Protein AF-A0A943HCK1-F1 (afdb_monomer_lite)

Structure (mmCIF, N/CA/C/O backbone):
data_AF-A0A943HCK1-F1
#
_entry.id   AF-A0A943HCK1-F1
#
loop_
_atom_site.group_PDB
_atom_site.id
_atom_site.type_symbol
_atom_site.label_atom_id
_atom_site.label_alt_id
_atom_site.label_comp_id
_atom_site.label_asym_id
_atom_site.label_entity_id
_atom_site.label_seq_id
_atom_site.pdbx_PDB_ins_code
_atom_site.Cartn_x
_atom_site.Cartn_y
_atom_site.Cartn_z
_atom_site.occupancy
_atom_site.B_iso_or_equiv
_atom_site.auth_seq_id
_atom_site.auth_comp_id
_atom_site.auth_asym_id
_atom_site.auth_atom_id
_atom_site.pdbx_PDB_model_num
ATOM 1 N N . MET A 1 1 ? 28.055 -22.813 11.447 1.00 44.97 1 MET A N 1
ATOM 2 C CA . MET A 1 1 ? 27.838 -21.738 10.457 1.00 44.97 1 MET A CA 1
ATOM 3 C C . MET A 1 1 ? 26.812 -20.775 11.029 1.00 44.97 1 MET A C 1
ATOM 5 O O . MET A 1 1 ? 25.622 -21.028 10.940 1.00 44.97 1 MET A O 1
ATOM 9 N N . THR A 1 2 ? 27.260 -19.739 11.731 1.00 47.97 2 THR A N 1
ATOM 10 C CA . THR A 1 2 ? 26.377 -18.708 12.289 1.00 47.97 2 THR A CA 1
ATOM 11 C C . THR A 1 2 ? 26.161 -17.637 11.229 1.00 47.97 2 THR A C 1
ATOM 13 O O . THR A 1 2 ? 26.991 -16.748 11.050 1.00 47.97 2 THR A O 1
ATOM 16 N N . SER A 1 3 ? 25.058 -17.736 10.490 1.00 54.00 3 SER A N 1
ATOM 17 C CA . SER A 1 3 ? 24.622 -16.675 9.582 1.00 54.00 3 SER A CA 1
ATOM 18 C C . SER A 1 3 ? 24.231 -15.456 10.417 1.00 54.00 3 SER A C 1
ATOM 20 O O . SER A 1 3 ? 23.134 -15.390 10.968 1.00 54.00 3 SER A O 1
ATOM 22 N N . LYS A 1 4 ? 25.152 -14.500 10.564 1.00 52.78 4 LYS A N 1
ATOM 23 C CA . LYS A 1 4 ? 24.859 -13.187 11.146 1.00 52.78 4 LYS A CA 1
ATOM 24 C C . LYS A 1 4 ? 24.001 -12.396 10.159 1.00 52.78 4 LYS A C 1
ATOM 26 O O . LYS A 1 4 ? 24.522 -11.716 9.281 1.00 52.78 4 LYS A O 1
ATOM 31 N N . ILE A 1 5 ? 22.686 -12.497 10.302 1.00 63.22 5 ILE A N 1
ATOM 32 C CA . ILE A 1 5 ? 21.737 -11.604 9.635 1.00 63.22 5 ILE A CA 1
ATOM 33 C C . ILE A 1 5 ? 21.668 -10.337 10.491 1.00 63.22 5 ILE A C 1
ATOM 35 O O . ILE A 1 5 ? 21.093 -10.350 11.574 1.00 63.22 5 ILE A O 1
ATOM 39 N N . TYR A 1 6 ? 22.316 -9.261 10.043 1.00 64.25 6 TYR A N 1
ATOM 40 C CA . TYR A 1 6 ? 22.379 -7.998 10.794 1.00 64.25 6 TYR A CA 1
ATOM 41 C C . TYR A 1 6 ? 21.080 -7.175 10.714 1.00 64.25 6 TYR A C 1
ATOM 43 O O . TYR A 1 6 ? 20.852 -6.326 11.571 1.00 64.25 6 TYR A O 1
ATOM 51 N N . LEU A 1 7 ? 20.214 -7.429 9.724 1.00 57.94 7 LEU A N 1
ATOM 52 C CA . LEU A 1 7 ? 18.891 -6.813 9.608 1.00 57.94 7 LEU A CA 1
ATOM 53 C C . LEU A 1 7 ? 17.974 -7.689 8.741 1.00 57.94 7 LEU A C 1
ATOM 55 O O . LEU A 1 7 ? 18.316 -8.007 7.604 1.00 57.94 7 LEU A O 1
ATOM 59 N N . PHE A 1 8 ? 16.810 -8.062 9.275 1.00 62.97 8 PHE A N 1
ATOM 60 C CA . PHE A 1 8 ? 15.766 -8.816 8.577 1.00 62.97 8 PHE A CA 1
ATOM 61 C C . PHE A 1 8 ? 14.484 -7.980 8.563 1.00 62.97 8 PHE A C 1
ATOM 63 O O . PHE A 1 8 ? 13.931 -7.667 9.615 1.00 62.97 8 PHE A O 1
ATOM 70 N N . LEU A 1 9 ? 14.030 -7.579 7.376 1.00 57.31 9 LEU A N 1
ATOM 71 C CA . LEU A 1 9 ? 12.835 -6.758 7.186 1.00 57.31 9 LEU A CA 1
ATOM 72 C C . LEU A 1 9 ? 11.849 -7.514 6.301 1.00 57.31 9 LEU A C 1
ATOM 74 O O . LEU A 1 9 ? 12.049 -7.637 5.095 1.00 57.31 9 LEU A O 1
ATOM 78 N N . LEU A 1 10 ? 10.763 -7.989 6.911 1.00 62.34 10 LEU A N 1
ATOM 79 C CA . LEU A 1 10 ? 9.654 -8.600 6.188 1.00 62.34 10 LEU A CA 1
ATOM 80 C C . LEU A 1 10 ? 8.851 -7.494 5.486 1.00 62.34 10 LEU A C 1
ATOM 82 O O . LEU A 1 10 ? 8.488 -6.493 6.113 1.00 62.34 10 LEU A O 1
ATOM 86 N N . ASN A 1 11 ? 8.598 -7.648 4.187 1.00 60.97 11 ASN A N 1
ATOM 87 C CA . ASN A 1 11 ? 7.713 -6.765 3.426 1.00 60.97 11 ASN A CA 1
ATOM 88 C C . ASN A 1 11 ? 6.290 -7.319 3.487 1.00 60.97 11 ASN A C 1
ATOM 90 O O . ASN A 1 11 ? 5.777 -7.857 2.509 1.00 60.97 11 ASN A O 1
ATOM 94 N N . THR A 1 12 ? 5.652 -7.219 4.651 1.00 66.31 12 THR A N 1
ATOM 95 C CA . THR A 1 12 ? 4.193 -7.324 4.705 1.00 66.31 12 THR A CA 1
ATOM 96 C C . THR A 1 12 ? 3.596 -6.148 3.933 1.00 66.31 12 THR A C 1
ATOM 98 O O . THR A 1 12 ? 4.164 -5.054 3.927 1.00 66.31 12 THR A O 1
ATOM 101 N N . LYS A 1 13 ? 2.473 -6.381 3.249 1.00 70.12 13 LYS A N 1
ATOM 102 C CA . LYS A 1 13 ? 1.684 -5.352 2.556 1.00 70.12 13 LYS A CA 1
ATOM 103 C C . LYS A 1 13 ? 0.485 -4.986 3.444 1.00 70.12 13 LYS A C 1
ATOM 105 O O . LYS A 1 13 ? -0.533 -5.669 3.356 1.00 70.12 13 LYS A O 1
ATOM 110 N N . PRO A 1 14 ? 0.613 -4.020 4.373 1.00 74.25 14 PRO A N 1
ATOM 111 C CA . PRO A 1 14 ? -0.466 -3.648 5.278 1.00 74.25 14 PRO A CA 1
ATOM 112 C C . PRO A 1 14 ? -1.344 -2.562 4.645 1.00 74.25 14 PRO A C 1
ATOM 114 O O . PRO A 1 14 ? -1.373 -1.438 5.140 1.00 74.25 14 PRO A O 1
ATOM 117 N N . ASP A 1 15 ? -2.035 -2.861 3.545 1.00 86.75 15 ASP A N 1
ATOM 118 C CA . ASP A 1 15 ? -3.025 -1.911 3.033 1.00 86.75 15 ASP A CA 1
ATOM 119 C C . ASP A 1 15 ? -4.333 -2.059 3.823 1.00 86.75 15 ASP A C 1
ATOM 121 O O . ASP A 1 15 ? -4.716 -3.162 4.230 1.00 86.75 15 ASP A O 1
ATOM 125 N N . ILE A 1 16 ? -5.013 -0.937 4.053 1.00 86.75 16 ILE A N 1
ATOM 126 C CA . ILE A 1 16 ? -6.227 -0.858 4.866 1.00 86.75 16 ILE A CA 1
ATOM 127 C C . ILE A 1 16 ? -7.308 -0.119 4.080 1.00 86.75 16 ILE A C 1
ATOM 129 O O . ILE A 1 16 ? -7.083 0.968 3.559 1.00 86.75 16 ILE A O 1
ATOM 133 N N . CYS A 1 17 ? -8.514 -0.679 4.026 1.00 90.00 17 CYS A N 1
ATOM 134 C CA . CYS A 1 17 ? -9.703 0.034 3.570 1.00 90.00 17 CYS A CA 1
ATOM 135 C C . CYS A 1 17 ? -10.553 0.431 4.778 1.00 90.00 17 CYS A C 1
ATOM 137 O O . CYS A 1 17 ? -11.112 -0.437 5.448 1.00 90.00 17 CYS A O 1
ATOM 139 N N . TYR A 1 18 ? -10.702 1.729 5.035 1.00 87.38 18 TYR A N 1
ATOM 140 C CA . TYR A 1 18 ? -11.474 2.240 6.172 1.00 87.38 18 TYR A CA 1
ATOM 141 C C . TYR A 1 18 ? -12.982 2.044 6.006 1.00 87.38 18 TYR A C 1
ATOM 143 O O . TYR A 1 18 ? -13.688 1.877 6.995 1.00 87.38 18 TYR A O 1
ATOM 151 N N . LYS A 1 19 ? -13.471 1.971 4.763 1.00 88.31 19 LYS A N 1
ATOM 152 C CA . LYS A 1 19 ? -14.895 1.765 4.465 1.00 88.31 19 LYS A CA 1
ATOM 153 C C . LYS A 1 19 ? -15.432 0.401 4.904 1.00 88.31 19 LYS A C 1
ATOM 155 O O . LYS A 1 19 ? -16.570 0.293 5.345 1.00 88.31 19 LYS A O 1
ATOM 160 N N . CYS A 1 20 ? -14.639 -0.657 4.729 1.00 89.50 20 CYS A N 1
ATOM 161 C CA . CYS A 1 20 ? -15.059 -2.034 5.029 1.00 89.50 20 CYS A CA 1
ATOM 162 C C . CYS A 1 20 ? -14.184 -2.745 6.069 1.00 89.50 20 CYS A C 1
ATOM 164 O O . CYS A 1 20 ? -14.456 -3.894 6.401 1.00 89.50 20 CYS A O 1
ATOM 166 N N . GLY A 1 21 ? -13.122 -2.098 6.555 1.00 87.56 21 GLY A N 1
ATOM 167 C CA . GLY A 1 21 ? -12.155 -2.693 7.479 1.00 87.56 21 GLY A CA 1
ATOM 168 C C . GLY A 1 21 ? -11.256 -3.763 6.852 1.00 87.56 21 GLY A C 1
ATOM 169 O O . GLY A 1 21 ? -10.613 -4.513 7.580 1.00 87.56 21 GLY A O 1
ATOM 170 N N . PHE A 1 22 ? -11.207 -3.871 5.519 1.00 88.69 22 PHE A N 1
ATOM 171 C CA . PHE A 1 22 ? -10.355 -4.851 4.845 1.00 88.69 22 PHE A CA 1
ATOM 172 C C . PHE A 1 22 ? -8.880 -4.535 5.089 1.00 88.69 22 PHE A C 1
ATOM 174 O O . PHE A 1 22 ? -8.432 -3.426 4.797 1.00 88.69 22 PHE A O 1
ATOM 181 N N . THR A 1 23 ? -8.137 -5.526 5.576 1.00 85.44 23 THR A N 1
ATOM 182 C CA . THR A 1 23 ? -6.683 -5.481 5.719 1.00 85.44 23 THR A CA 1
ATOM 183 C C . THR A 1 23 ? -6.061 -6.530 4.805 1.00 85.44 23 THR A C 1
ATOM 185 O O . THR A 1 23 ? -6.378 -7.717 4.877 1.00 85.44 23 THR A O 1
ATOM 188 N N . GLY A 1 24 ? -5.203 -6.098 3.887 1.00 84.25 24 GLY A N 1
ATOM 189 C CA . GLY A 1 24 ? -4.634 -6.988 2.881 1.00 84.25 24 GLY A CA 1
ATOM 190 C C . GLY A 1 24 ? -3.937 -6.226 1.771 1.00 84.25 24 GLY A C 1
ATOM 191 O O . GLY A 1 24 ? -3.490 -5.106 1.967 1.00 84.25 24 GLY A O 1
ATOM 192 N N . GLU A 1 25 ? -3.841 -6.838 0.595 1.00 85.38 25 GLU A N 1
ATOM 193 C CA . GLU A 1 25 ? -3.290 -6.191 -0.594 1.00 85.38 25 GLU A CA 1
ATOM 194 C C . GLU A 1 25 ? -4.420 -5.543 -1.405 1.00 85.38 25 GLU A C 1
ATOM 196 O O . GLU A 1 25 ? -5.262 -6.236 -1.984 1.00 85.38 25 GLU A O 1
ATOM 201 N N . ILE A 1 26 ? -4.439 -4.207 -1.443 1.00 87.75 26 ILE A N 1
ATOM 202 C CA . ILE A 1 26 ? -5.298 -3.450 -2.363 1.00 87.75 26 ILE A CA 1
ATOM 203 C C . ILE A 1 26 ? -4.754 -3.639 -3.781 1.00 87.75 26 ILE A C 1
ATOM 205 O O . ILE A 1 26 ? -3.539 -3.654 -4.001 1.00 87.75 26 ILE A O 1
ATOM 209 N N . LYS A 1 27 ? -5.664 -3.838 -4.738 1.00 85.75 27 LYS A N 1
ATOM 210 C CA . LYS A 1 27 ? -5.324 -4.126 -6.131 1.00 85.75 27 LYS A CA 1
ATOM 211 C C . LYS A 1 27 ? -5.377 -2.862 -6.973 1.00 85.75 27 LYS A C 1
ATOM 213 O O . LYS A 1 27 ? -6.092 -1.912 -6.662 1.00 85.75 27 LYS A O 1
ATOM 218 N N . ASN A 1 28 ? -4.646 -2.900 -8.076 1.00 85.25 28 ASN A N 1
ATOM 2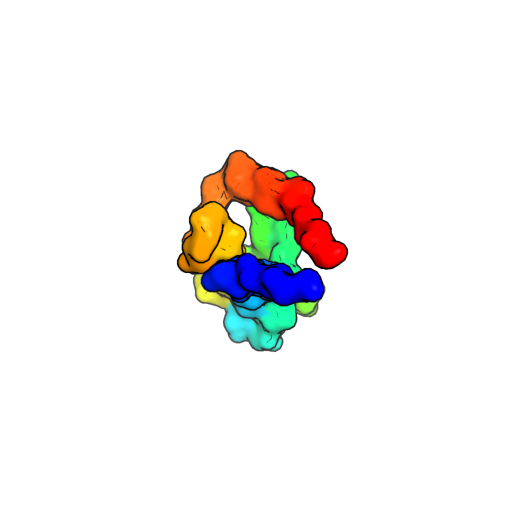19 C CA . ASN A 1 28 ? -4.649 -1.864 -9.093 1.00 85.25 28 ASN A CA 1
ATOM 220 C C . ASN A 1 28 ? -5.297 -2.416 -10.347 1.00 85.25 28 ASN A C 1
ATOM 222 O O . ASN A 1 28 ? -4.973 -3.525 -10.776 1.00 85.25 28 ASN A O 1
ATOM 226 N N . ASP A 1 29 ? -6.178 -1.624 -10.935 1.00 82.12 29 ASP A N 1
ATOM 227 C CA . ASP A 1 29 ? -6.794 -1.942 -12.215 1.00 82.12 29 ASP A CA 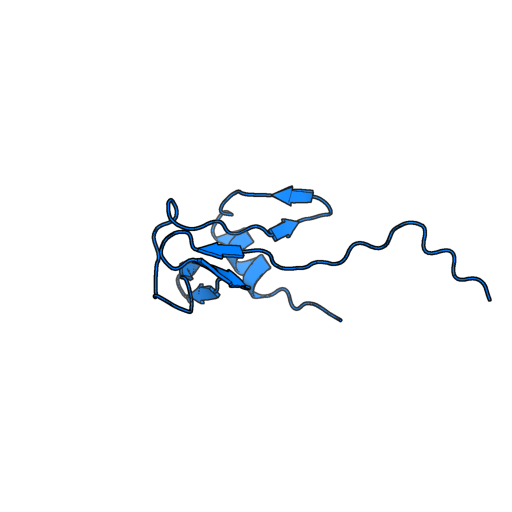1
ATOM 228 C C . ASP A 1 29 ? -5.830 -1.666 -13.388 1.00 82.12 29 ASP A C 1
ATOM 230 O O . ASP A 1 29 ? -4.715 -1.161 -13.200 1.00 82.12 29 ASP A O 1
ATOM 234 N N . ASP A 1 30 ? -6.241 -1.975 -14.619 1.00 79.50 30 ASP A N 1
ATOM 235 C CA . ASP A 1 30 ? -5.422 -1.706 -15.813 1.00 79.50 30 ASP A CA 1
ATOM 236 C C . ASP A 1 30 ? -5.296 -0.207 -16.114 1.00 79.50 30 ASP A C 1
ATOM 238 O O . ASP A 1 30 ? -4.307 0.236 -16.696 1.00 79.50 30 ASP A O 1
ATOM 242 N N . ASN A 1 31 ? -6.220 0.597 -15.585 1.00 78.94 31 ASN A N 1
ATOM 243 C CA . ASN A 1 31 ? -6.168 2.058 -15.627 1.00 78.94 31 ASN A CA 1
ATOM 244 C C . ASN A 1 31 ? -5.268 2.690 -14.543 1.00 78.94 31 ASN A C 1
ATOM 246 O O . ASN A 1 31 ? -5.256 3.913 -14.406 1.00 78.94 31 ASN A O 1
ATOM 250 N N . LEU A 1 32 ? -4.507 1.887 -13.783 1.00 76.81 32 LEU A N 1
ATOM 251 C CA . LEU A 1 32 ? -3.645 2.319 -12.664 1.00 76.81 32 LEU A CA 1
ATOM 252 C C . LEU A 1 32 ? -4.403 2.905 -11.460 1.00 76.81 32 LEU A C 1
ATOM 254 O O . LEU A 1 32 ? -3.795 3.546 -10.602 1.00 76.81 32 LEU A O 1
ATOM 258 N N . GLU A 1 33 ? -5.707 2.655 -11.364 1.00 83.44 33 GLU A N 1
ATOM 259 C CA . GLU A 1 33 ? -6.538 3.069 -10.232 1.00 83.44 33 GLU A CA 1
ATOM 260 C C . GLU A 1 33 ? -6.535 1.999 -9.133 1.00 83.44 33 GLU A C 1
ATOM 262 O O . GLU A 1 33 ? -6.652 0.801 -9.416 1.00 83.44 33 GLU A O 1
ATOM 267 N N . TRP A 1 34 ? -6.411 2.426 -7.876 1.00 85.12 34 TRP A N 1
ATOM 268 C CA . TRP A 1 34 ? -6.474 1.540 -6.715 1.00 85.12 34 TRP A CA 1
ATOM 269 C C . TRP A 1 34 ? -7.928 1.197 -6.386 1.00 85.12 34 TRP A C 1
ATOM 271 O O . TRP A 1 34 ? -8.798 2.066 -6.378 1.00 85.12 34 TRP A O 1
ATOM 281 N N . HIS A 1 35 ? -8.198 -0.074 -6.095 1.00 88.81 35 HIS A N 1
ATOM 282 C CA . HIS A 1 35 ? -9.516 -0.518 -5.668 1.00 88.81 35 HIS A CA 1
ATOM 283 C C . HIS A 1 35 ? -9.434 -1.594 -4.586 1.00 88.81 35 HIS A C 1
ATOM 285 O O . HIS A 1 35 ? -8.627 -2.529 -4.635 1.00 88.81 35 HIS A O 1
ATOM 291 N N . CYS A 1 36 ? -10.317 -1.484 -3.595 1.00 89.88 36 CYS A N 1
ATOM 292 C CA . CYS A 1 36 ? -10.461 -2.512 -2.577 1.00 89.88 36 CYS A CA 1
ATOM 293 C C . CYS A 1 36 ? -11.076 -3.782 -3.199 1.00 89.88 36 CYS A C 1
ATOM 295 O O . CYS A 1 36 ? -12.178 -3.706 -3.746 1.00 89.88 36 CYS A O 1
ATOM 297 N N . PRO A 1 37 ? -10.441 -4.962 -3.071 1.00 88.56 37 PRO A N 1
ATOM 298 C CA . PRO A 1 37 ? -10.982 -6.208 -3.617 1.00 88.56 37 PRO A CA 1
ATOM 299 C C . PRO A 1 37 ? -12.213 -6.727 -2.854 1.00 88.56 37 PRO A C 1
ATOM 301 O O . PRO A 1 37 ? -12.916 -7.588 -3.369 1.00 88.56 37 PRO A O 1
ATOM 304 N N . ASN A 1 38 ? -12.470 -6.231 -1.638 1.00 87.31 38 ASN A N 1
ATOM 305 C CA . ASN A 1 38 ? -13.584 -6.6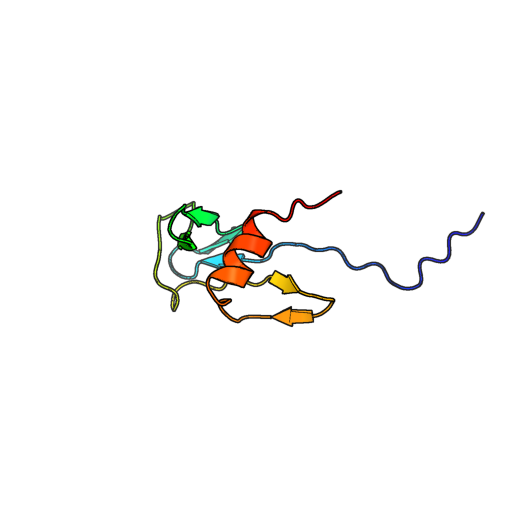84 -0.801 1.00 87.31 38 ASN A CA 1
ATOM 306 C C . ASN A 1 38 ? -14.889 -5.919 -1.082 1.00 87.31 38 ASN A C 1
ATOM 308 O O . ASN A 1 38 ? -15.942 -6.521 -1.244 1.00 87.31 38 ASN A O 1
ATOM 312 N N . CYS A 1 39 ? -14.831 -4.585 -1.148 1.00 88.94 39 CYS A N 1
ATOM 313 C CA . CYS A 1 39 ? -16.020 -3.736 -1.307 1.00 88.94 39 CYS A CA 1
ATOM 314 C C . CYS A 1 39 ? -16.042 -2.918 -2.606 1.00 88.94 39 CYS A C 1
ATOM 316 O O . CYS A 1 39 ? -17.000 -2.187 -2.845 1.00 88.94 39 CYS A O 1
ATOM 318 N N . GLY A 1 40 ? -14.984 -2.982 -3.421 1.00 87.38 40 GLY A N 1
ATOM 319 C CA . GLY A 1 40 ? -14.861 -2.176 -4.636 1.00 87.38 40 GLY A CA 1
ATOM 320 C C . GLY A 1 40 ? -14.605 -0.688 -4.382 1.00 87.38 40 GLY A C 1
ATOM 321 O O . GLY A 1 40 ? -14.760 0.110 -5.303 1.00 87.38 40 GLY A O 1
ATOM 322 N N . ASN A 1 41 ? -14.236 -0.285 -3.157 1.00 88.62 41 ASN A N 1
ATOM 323 C CA . ASN A 1 41 ? -13.962 1.119 -2.856 1.00 88.62 41 ASN A CA 1
ATOM 324 C C . ASN A 1 41 ? -12.784 1.647 -3.682 1.00 88.62 41 ASN A C 1
ATOM 326 O O . ASN A 1 41 ? -11.717 1.035 -3.675 1.00 88.62 41 ASN A O 1
ATOM 330 N N . ARG A 1 42 ? -12.987 2.791 -4.338 1.00 86.56 42 ARG A N 1
ATOM 331 C CA . ARG A 1 42 ? -11.975 3.528 -5.114 1.00 86.56 42 ARG A CA 1
ATOM 332 C C . ARG A 1 42 ? -11.628 4.883 -4.497 1.00 86.56 42 ARG A C 1
ATOM 334 O O . ARG A 1 42 ? -10.812 5.608 -5.046 1.00 86.56 42 ARG A O 1
ATOM 341 N N . ASP A 1 43 ? -12.262 5.228 -3.379 1.00 86.06 43 ASP A N 1
ATOM 342 C CA . ASP A 1 43 ? -12.016 6.496 -2.707 1.00 86.06 43 ASP A CA 1
ATOM 343 C C . ASP A 1 43 ? -10.662 6.469 -1.986 1.00 86.06 43 ASP A C 1
ATOM 345 O O . ASP A 1 43 ? -10.432 5.632 -1.108 1.00 86.06 43 ASP A O 1
ATOM 349 N N . GLU A 1 44 ? -9.772 7.380 -2.380 1.00 81.38 44 GLU A N 1
ATOM 350 C CA . GLU A 1 44 ? -8.418 7.509 -1.834 1.00 81.38 44 GLU A CA 1
ATOM 351 C C . GLU A 1 44 ? -8.400 7.997 -0.376 1.00 81.38 44 GLU A C 1
ATOM 353 O O . GLU A 1 44 ? -7.431 7.742 0.337 1.00 81.38 44 GLU A O 1
ATOM 358 N N . SER A 1 45 ? -9.459 8.670 0.088 1.00 83.44 45 SER A N 1
ATOM 359 C CA . SER A 1 45 ? -9.576 9.171 1.466 1.00 83.44 45 SER A CA 1
ATOM 360 C C . SER A 1 45 ? -10.036 8.069 2.423 1.00 83.44 45 SER A C 1
ATOM 362 O O . SER A 1 45 ? -9.649 8.046 3.589 1.00 83.44 45 SER A O 1
ATOM 364 N N . GLU A 1 46 ? -10.849 7.131 1.928 1.00 86.69 46 GLU A N 1
ATOM 365 C CA . GLU A 1 46 ? -11.333 5.965 2.678 1.00 86.69 46 GLU A CA 1
ATOM 366 C C . GLU A 1 46 ? -10.45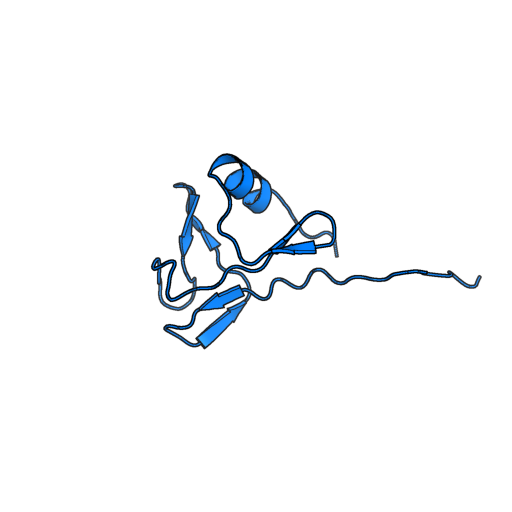5 4.710 2.505 1.00 86.69 46 GLU A C 1
ATOM 368 O O . GLU A 1 46 ? -10.850 3.599 2.891 1.00 86.69 46 GLU A O 1
ATOM 373 N N . MET A 1 47 ? -9.256 4.843 1.935 1.00 86.88 47 MET A N 1
ATOM 374 C CA . MET A 1 47 ? -8.273 3.763 1.899 1.00 86.88 47 MET A CA 1
ATOM 375 C C . MET A 1 47 ? -6.860 4.272 2.175 1.00 86.88 47 MET A C 1
ATOM 377 O O . MET A 1 47 ? -6.532 5.429 1.948 1.00 86.88 47 MET A O 1
ATOM 381 N N . GLN A 1 48 ? -6.007 3.378 2.662 1.00 83.75 48 GLN A N 1
ATOM 382 C CA . GLN A 1 48 ? -4.594 3.632 2.863 1.00 83.75 48 GLN A CA 1
ATOM 383 C C . GLN A 1 48 ? -3.797 2.491 2.241 1.00 83.75 48 GLN A C 1
ATOM 385 O O . GLN A 1 48 ? -3.915 1.333 2.641 1.00 83.75 48 GLN A O 1
ATOM 390 N N . VAL A 1 49 ? -2.967 2.832 1.260 1.00 84.12 49 VAL A N 1
ATOM 391 C CA . VAL A 1 49 ? -2.035 1.901 0.626 1.00 84.12 49 VAL A CA 1
ATOM 392 C C . VAL A 1 49 ? -0.653 2.164 1.212 1.00 84.12 49 VAL A C 1
ATOM 394 O O . VAL A 1 49 ? -0.087 3.243 1.035 1.00 84.12 49 VAL A O 1
ATOM 397 N N . MET A 1 50 ? -0.105 1.192 1.940 1.00 80.50 50 MET A N 1
ATOM 398 C CA . MET A 1 50 ? 1.186 1.324 2.618 1.00 80.50 50 MET A CA 1
ATOM 399 C C . MET A 1 50 ? 2.165 0.337 2.009 1.00 80.50 50 MET A C 1
ATOM 401 O O . MET A 1 50 ? 2.142 -0.860 2.291 1.00 80.50 50 MET A O 1
ATOM 405 N N . ARG A 1 51 ? 3.081 0.843 1.183 1.00 76.81 51 ARG A N 1
ATOM 406 C CA . ARG A 1 51 ? 4.104 0.014 0.539 1.00 76.81 51 ARG A CA 1
ATOM 407 C C . ARG A 1 51 ? 5.483 0.438 0.996 1.00 76.81 51 ARG A C 1
ATOM 409 O O . ARG A 1 51 ? 5.841 1.620 0.990 1.00 76.81 51 ARG A O 1
ATOM 416 N N . ARG A 1 52 ? 6.288 -0.554 1.381 1.00 70.31 52 ARG A N 1
ATOM 417 C CA . ARG A 1 52 ? 7.693 -0.313 1.683 1.00 70.31 52 ARG A CA 1
ATOM 418 C C . ARG A 1 52 ? 8.449 -0.133 0.375 1.00 70.31 52 ARG A C 1
ATOM 420 O O . ARG A 1 52 ? 8.501 -1.024 -0.469 1.00 70.31 52 ARG A O 1
ATOM 427 N N . THR A 1 53 ? 9.043 1.037 0.225 1.00 64.56 53 THR A N 1
ATOM 428 C CA . THR A 1 53 ? 9.791 1.428 -0.958 1.00 64.56 53 THR A CA 1
ATOM 429 C C . THR A 1 53 ? 11.208 1.787 -0.528 1.00 64.56 53 THR A C 1
ATOM 431 O O . THR A 1 53 ? 11.387 2.665 0.309 1.00 64.56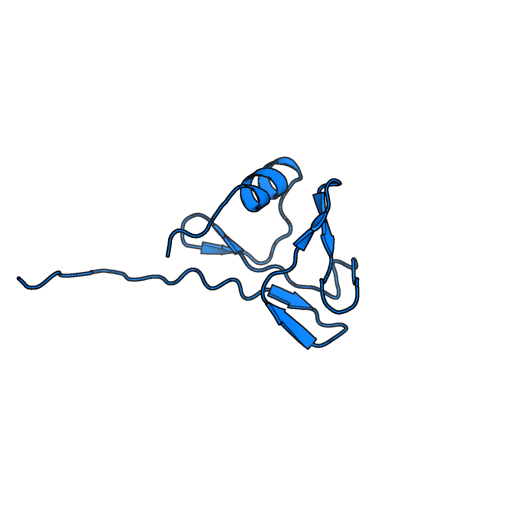 53 THR A O 1
ATOM 434 N N . CYS A 1 54 ? 12.218 1.091 -1.059 1.00 67.81 54 CYS A N 1
ATOM 435 C CA . CYS A 1 54 ? 13.635 1.343 -0.747 1.00 67.81 54 CYS A CA 1
ATOM 436 C C . CYS A 1 54 ? 13.959 1.365 0.769 1.00 67.81 54 CYS A C 1
ATOM 438 O O . CYS A 1 54 ? 14.760 2.176 1.216 1.00 67.81 54 CYS A O 1
ATOM 440 N N . GLY A 1 55 ? 13.314 0.504 1.568 1.00 64.69 55 GLY A N 1
ATOM 441 C CA . GLY A 1 55 ? 13.541 0.403 3.020 1.00 64.69 55 GLY A CA 1
ATOM 442 C C . GLY A 1 55 ? 12.620 1.262 3.897 1.00 64.69 55 GLY A C 1
ATOM 443 O O . GLY A 1 55 ? 12.488 0.965 5.082 1.00 64.69 55 GLY A O 1
ATOM 444 N N . TYR A 1 56 ? 11.899 2.234 3.328 1.00 63.72 56 TYR A N 1
ATOM 445 C CA . TYR A 1 56 ? 10.992 3.119 4.070 1.00 63.72 56 TYR A CA 1
ATOM 446 C C . TYR A 1 56 ? 9.524 2.816 3.770 1.00 63.72 56 TYR A C 1
ATOM 448 O O . TYR A 1 56 ? 9.162 2.498 2.637 1.00 63.72 56 TYR A O 1
ATOM 456 N N . ILE A 1 57 ? 8.670 2.888 4.792 1.00 70.62 57 ILE A N 1
ATOM 457 C CA . ILE A 1 57 ? 7.216 2.748 4.641 1.00 70.62 57 ILE A CA 1
ATOM 458 C C . ILE A 1 57 ? 6.658 4.128 4.293 1.00 70.62 57 ILE A C 1
ATOM 460 O O . ILE A 1 57 ? 6.773 5.052 5.093 1.00 70.62 57 ILE A O 1
ATOM 464 N N . GLY A 1 58 ? 6.090 4.265 3.095 1.00 67.38 58 GLY A N 1
ATOM 465 C CA . GLY A 1 58 ? 5.392 5.475 2.664 1.00 67.38 58 GLY A CA 1
ATOM 466 C C . GLY A 1 58 ? 3.879 5.268 2.679 1.00 67.38 58 GLY A C 1
ATOM 467 O O . GLY A 1 58 ? 3.407 4.193 2.313 1.00 67.38 58 GLY A O 1
ATOM 468 N N . THR A 1 59 ? 3.140 6.301 3.083 1.00 66.00 59 THR A N 1
ATOM 469 C CA . THR A 1 59 ? 1.664 6.351 3.108 1.00 66.00 59 THR A CA 1
ATOM 470 C C . THR A 1 59 ? 1.079 7.160 1.944 1.00 66.00 59 THR A C 1
ATOM 472 O O . THR A 1 59 ? -0.055 7.617 2.033 1.00 66.00 59 THR A O 1
ATOM 475 N N . ASN A 1 60 ? 1.849 7.387 0.876 1.00 65.38 60 ASN A N 1
ATOM 476 C CA . ASN A 1 60 ? 1.456 8.265 -0.227 1.00 65.38 60 ASN A CA 1
ATOM 477 C C . ASN A 1 60 ? 1.101 7.463 -1.474 1.00 65.38 60 ASN A C 1
ATOM 479 O O . ASN A 1 60 ? 1.842 6.557 -1.855 1.00 65.38 60 ASN A O 1
ATOM 483 N N . TYR A 1 61 ? 0.029 7.872 -2.152 1.00 67.31 61 TYR A N 1
ATOM 484 C CA . TYR A 1 61 ? -0.262 7.427 -3.507 1.00 67.31 61 TYR A CA 1
ATOM 485 C C . TYR A 1 61 ? 0.887 7.815 -4.440 1.00 67.31 61 TYR A C 1
ATOM 487 O O . TYR A 1 61 ? 1.414 8.930 -4.403 1.00 67.31 61 TYR A O 1
ATOM 495 N N . TRP A 1 62 ? 1.317 6.853 -5.251 1.00 72.19 62 TRP A N 1
ATOM 496 C CA . TRP A 1 62 ? 2.427 7.029 -6.174 1.00 72.19 62 TRP A CA 1
ATOM 497 C C . TRP A 1 62 ? 1.940 7.562 -7.522 1.00 72.19 62 TRP A C 1
ATOM 499 O O . TRP A 1 62 ? 0.833 7.272 -7.972 1.00 72.19 62 TRP A O 1
ATOM 509 N N . ASN A 1 63 ? 2.811 8.301 -8.209 1.00 76.88 63 ASN A N 1
ATOM 510 C CA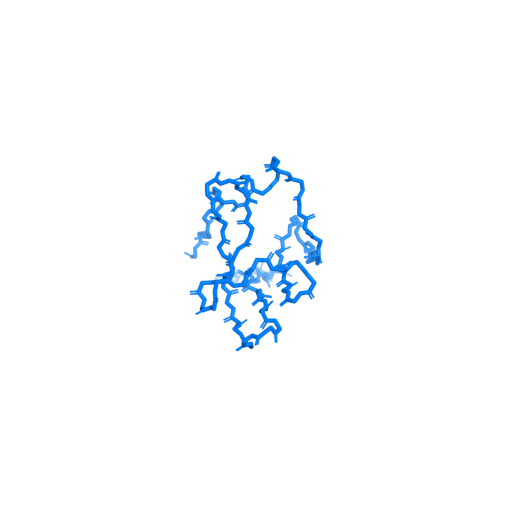 . ASN A 1 63 ? 2.579 8.720 -9.590 1.00 76.88 63 ASN A CA 1
ATOM 511 C C . ASN A 1 63 ? 2.327 7.503 -10.499 1.00 76.88 63 ASN A C 1
ATOM 513 O O . ASN A 1 63 ? 2.893 6.433 -10.272 1.00 76.88 63 ASN A O 1
ATOM 517 N N . LYS A 1 64 ? 1.573 7.697 -11.591 1.00 75.56 64 LYS A N 1
ATOM 518 C CA . LYS A 1 64 ? 1.186 6.644 -12.557 1.00 75.56 64 LYS A CA 1
ATOM 519 C C . LYS A 1 64 ? 2.322 5.675 -12.926 1.00 75.56 64 LYS A C 1
ATOM 521 O O . LYS A 1 64 ? 2.129 4.464 -12.876 1.00 75.56 64 LYS A O 1
ATOM 526 N N . GLY A 1 65 ? 3.516 6.189 -13.235 1.00 76.94 65 GLY A N 1
ATOM 527 C CA . GLY A 1 65 ? 4.671 5.350 -13.588 1.00 76.94 65 GLY A CA 1
ATOM 528 C C . GLY A 1 65 ? 5.140 4.440 -12.449 1.00 76.94 65 GLY A C 1
ATOM 529 O O . GLY A 1 65 ? 5.417 3.264 -12.659 1.00 76.94 65 GLY A O 1
ATOM 530 N N . ARG A 1 66 ? 5.146 4.943 -11.212 1.00 75.25 66 ARG A N 1
ATOM 531 C CA . ARG A 1 66 ? 5.561 4.163 -10.043 1.00 75.25 66 ARG A CA 1
ATOM 532 C C . ARG A 1 66 ? 4.488 3.163 -9.609 1.00 75.25 66 ARG A C 1
ATOM 534 O O . ARG A 1 66 ? 4.834 2.090 -9.131 1.00 75.25 66 ARG A O 1
ATOM 541 N N . THR A 1 67 ? 3.214 3.461 -9.840 1.00 79.06 67 THR A N 1
ATOM 542 C CA . THR A 1 67 ? 2.116 2.499 -9.667 1.00 79.06 67 THR A CA 1
ATOM 543 C C . THR A 1 67 ? 2.258 1.301 -10.610 1.00 79.06 67 THR A C 1
ATOM 545 O O . THR A 1 67 ? 2.095 0.163 -10.174 1.00 79.06 67 THR A O 1
ATOM 548 N N . ALA A 1 68 ? 2.653 1.529 -11.868 1.00 77.56 68 ALA A N 1
ATOM 549 C CA . ALA A 1 68 ? 2.945 0.450 -12.813 1.00 77.56 68 ALA A CA 1
ATOM 550 C C . ALA A 1 68 ? 4.136 -0.410 -12.352 1.00 77.56 68 ALA A C 1
ATOM 552 O O . ALA A 1 68 ? 4.049 -1.634 -12.344 1.00 77.56 68 ALA A O 1
ATOM 553 N N . GLU A 1 69 ? 5.214 0.221 -11.874 1.00 76.31 69 GLU A N 1
ATOM 554 C CA . GLU A 1 69 ? 6.357 -0.507 -11.307 1.00 76.31 69 GLU A CA 1
ATOM 555 C C . GLU A 1 69 ? 5.989 -1.320 -10.060 1.00 76.31 69 GLU A C 1
ATOM 557 O O . GLU A 1 69 ? 6.565 -2.377 -9.825 1.00 76.31 69 GLU A O 1
ATOM 562 N N . ILE A 1 70 ? 5.065 -0.834 -9.225 1.00 76.50 70 ILE A N 1
ATOM 563 C CA . ILE A 1 70 ? 4.598 -1.565 -8.040 1.00 76.50 70 ILE A CA 1
ATOM 564 C C . ILE A 1 70 ? 3.746 -2.774 -8.447 1.00 76.50 70 ILE A C 1
ATOM 566 O O . ILE A 1 70 ? 3.874 -3.817 -7.808 1.00 76.50 70 ILE A O 1
ATOM 570 N N . LYS A 1 71 ? 2.936 -2.665 -9.512 1.00 75.44 71 LYS A N 1
ATOM 571 C CA . LYS A 1 71 ? 2.137 -3.778 -10.061 1.00 75.44 71 LYS A CA 1
ATOM 572 C C . LYS A 1 71 ? 3.017 -4.934 -10.546 1.00 75.44 71 LYS A C 1
ATOM 574 O O . LYS A 1 71 ? 2.668 -6.087 -10.325 1.00 75.44 71 LYS A O 1
ATOM 579 N N . ASP A 1 72 ? 4.157 -4.628 -11.162 1.00 75.69 72 ASP A N 1
ATOM 580 C CA . ASP A 1 72 ? 5.074 -5.635 -11.718 1.00 75.69 72 ASP A CA 1
ATOM 581 C C . ASP A 1 72 ? 5.946 -6.325 -10.647 1.00 75.69 72 ASP A C 1
ATOM 583 O O . ASP A 1 72 ? 6.542 -7.379 -10.869 1.00 75.69 72 ASP A O 1
ATOM 587 N N . ARG A 1 73 ? 6.015 -5.757 -9.436 1.00 72.50 73 ARG A N 1
ATOM 588 C CA . ARG A 1 73 ? 6.840 -6.304 -8.354 1.00 72.50 73 ARG A CA 1
ATOM 589 C C . ARG A 1 73 ? 6.192 -7.524 -7.712 1.00 72.50 73 ARG A C 1
ATOM 591 O O . ARG A 1 73 ? 5.259 -7.416 -6.916 1.00 72.50 73 ARG A O 1
ATOM 598 N N . VAL A 1 74 ? 6.792 -8.681 -7.952 1.00 65.50 74 VAL A N 1
ATOM 599 C CA . VAL A 1 74 ? 6.515 -9.907 -7.201 1.00 65.50 74 VAL A CA 1
ATOM 600 C C . VAL A 1 74 ? 7.347 -9.962 -5.917 1.00 65.50 74 VAL A C 1
ATOM 602 O O . VAL A 1 74 ? 8.510 -9.560 -5.880 1.00 65.50 74 VAL A O 1
ATOM 605 N N . ILE A 1 75 ? 6.741 -10.447 -4.831 1.00 64.88 75 ILE A N 1
ATOM 606 C CA . ILE A 1 75 ? 7.488 -10.788 -3.618 1.00 64.88 75 ILE A CA 1
ATOM 607 C C . ILE A 1 75 ? 8.116 -12.160 -3.860 1.00 64.88 75 ILE A C 1
ATOM 609 O O . ILE A 1 75 ? 7.399 -13.142 -4.031 1.00 64.88 75 ILE A O 1
ATOM 613 N N . HIS A 1 76 ? 9.444 -12.226 -3.849 1.00 61.94 76 HIS A N 1
ATOM 614 C CA . HIS A 1 76 ? 10.164 -13.490 -3.735 1.00 61.94 76 HIS A CA 1
ATOM 615 C C . HIS A 1 76 ? 10.234 -13.846 -2.241 1.00 61.94 76 HIS A C 1
ATOM 617 O O . HIS A 1 76 ? 10.881 -13.124 -1.480 1.00 61.94 76 HIS A O 1
ATOM 623 N N . LEU A 1 77 ? 9.476 -14.870 -1.828 1.00 56.09 77 LEU A N 1
ATOM 624 C CA . LEU A 1 77 ? 9.432 -15.407 -0.460 1.00 56.09 77 LEU A CA 1
ATOM 625 C C . LEU A 1 77 ? 10.499 -16.486 -0.264 1.00 56.09 77 LEU A C 1
ATOM 627 O O . LEU A 1 77 ? 10.614 -17.347 -1.164 1.00 56.09 77 LEU A O 1
#

pLDDT: mean 75.66, std 11.36, range [44.97, 90.0]

Secondary structure (DSSP, 8-state):
-----S--------EEETTTTEEE--EE-TTS-EE-TTT----SSSEE--EEETTEEE-SPPPHHHHHHHHH-----

Foldseek 3Di:
DDPPPVDDDDFAWQKAFQVVRDGHDFDADPVLFTARPPPRDRDLVRIWGWGQDPNDTDRDDDDSVVSVVVNPDDDDD

Radius of gyration: 14.52 Å; chains: 1; bounding box: 44×31×28 Å

Sequence (77 aa):
MTSKIYLFLLNTKPDICYKCGFTGEIKNDDNLEWHCPNCGNRDESEMQVMRRTCGYIGTNYWNKGRTAEIKDRVIHL